Protein AF-A0A9P7HJM8-F1 (afdb_monomer)

Foldseek 3Di:
DDPDPPQPKDKDKAFQQFFPDPVLVVVLCCVQQNPPQWDWDDDPRTIIIIGRPDDRPDSLVSCVVSVRGHNDDPPPPD

Structure (mmCIF, N/CA/C/O backbone):
data_AF-A0A9P7HJM8-F1
#
_entry.id   AF-A0A9P7HJM8-F1
#
loop_
_atom_site.group_PDB
_atom_site.id
_atom_site.type_symbol
_atom_site.label_atom_id
_atom_site.label_alt_id
_atom_site.label_comp_id
_atom_site.label_asym_id
_atom_site.label_entity_id
_atom_site.label_seq_id
_atom_site.pdbx_PDB_ins_code
_atom_site.Cartn_x
_atom_site.Cartn_y
_atom_site.Cartn_z
_atom_site.occupancy
_atom_site.B_iso_or_equiv
_atom_site.auth_seq_id
_atom_site.auth_comp_id
_atom_site.auth_asym_id
_atom_site.auth_atom_id
_atom_site.pdbx_PDB_model_num
ATOM 1 N N . MET A 1 1 ? 21.504 -27.600 -12.455 1.00 37.91 1 MET A N 1
ATOM 2 C CA . MET A 1 1 ? 20.682 -27.063 -11.346 1.00 37.91 1 MET A CA 1
ATOM 3 C C . MET A 1 1 ? 20.508 -25.568 -11.564 1.00 37.91 1 MET A C 1
ATOM 5 O O . MET A 1 1 ? 21.354 -24.791 -11.141 1.00 37.91 1 MET A O 1
ATOM 9 N N . GLY A 1 2 ? 19.474 -25.168 -12.308 1.00 43.38 2 GLY A N 1
ATOM 10 C CA . GLY A 1 2 ? 19.128 -23.755 -12.450 1.00 43.38 2 GLY A CA 1
ATOM 11 C C . GLY A 1 2 ? 18.490 -23.297 -11.149 1.00 43.38 2 GLY A C 1
ATOM 12 O O . GLY A 1 2 ? 17.378 -23.712 -10.840 1.00 43.38 2 GLY A O 1
ATOM 13 N N . LYS A 1 3 ? 19.214 -22.516 -10.346 1.00 47.19 3 LYS A N 1
ATOM 14 C CA . LYS A 1 3 ? 18.595 -21.775 -9.250 1.00 47.19 3 LYS A CA 1
ATOM 15 C C . LYS A 1 3 ? 17.634 -20.796 -9.916 1.00 47.19 3 LYS A C 1
ATOM 17 O O . LYS A 1 3 ? 18.099 -19.871 -10.576 1.00 47.19 3 LYS A O 1
ATOM 22 N N . SER A 1 4 ? 16.328 -21.030 -9.804 1.00 56.47 4 SER A N 1
ATOM 23 C CA . SER A 1 4 ? 15.333 -20.011 -10.137 1.00 56.47 4 SER A CA 1
ATOM 24 C C . SER A 1 4 ? 15.763 -18.718 -9.442 1.00 56.47 4 SER A C 1
ATOM 26 O O . SER A 1 4 ? 16.135 -18.790 -8.261 1.00 56.47 4 SE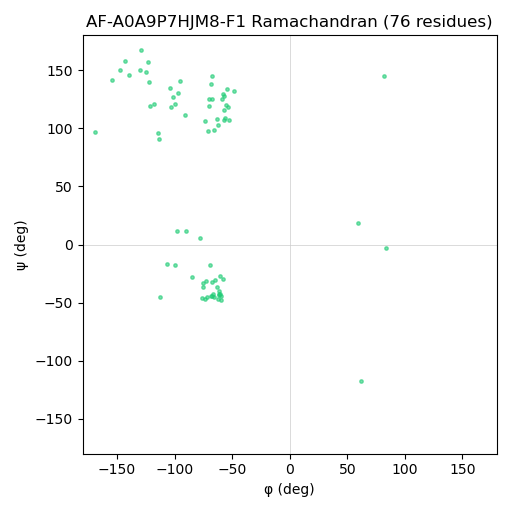R A O 1
ATOM 28 N N . PRO A 1 5 ? 15.796 -17.565 -10.131 1.00 49.59 5 PRO A N 1
ATOM 29 C CA . PRO A 1 5 ? 16.078 -16.311 -9.456 1.00 49.59 5 PRO A CA 1
ATOM 30 C C . PRO A 1 5 ? 15.057 -16.196 -8.325 1.00 49.59 5 PRO A C 1
ATOM 32 O O . PRO A 1 5 ? 13.854 -16.281 -8.568 1.00 49.59 5 PRO A O 1
ATOM 35 N N . LYS A 1 6 ? 15.527 -16.107 -7.073 1.00 53.00 6 LYS A N 1
ATOM 36 C CA . LYS A 1 6 ? 14.660 -15.683 -5.975 1.00 53.00 6 LYS A CA 1
ATOM 37 C C . LYS A 1 6 ? 14.153 -14.318 -6.414 1.00 53.00 6 LYS A C 1
ATOM 39 O O . LYS A 1 6 ? 14.950 -13.387 -6.477 1.00 53.00 6 LYS A O 1
ATOM 44 N N . ALA A 1 7 ? 12.886 -14.232 -6.808 1.00 57.16 7 ALA A N 1
ATOM 45 C CA . ALA A 1 7 ? 12.231 -12.948 -6.941 1.00 57.16 7 ALA A CA 1
ATOM 46 C C . ALA A 1 7 ? 12.376 -12.297 -5.565 1.00 57.16 7 ALA A C 1
ATOM 48 O O . ALA A 1 7 ? 11.863 -12.820 -4.575 1.00 57.16 7 ALA A O 1
ATOM 49 N N . TYR A 1 8 ? 13.211 -11.266 -5.477 1.00 66.00 8 TYR A N 1
ATOM 50 C CA . TYR A 1 8 ? 13.318 -10.472 -4.268 1.00 66.00 8 TYR A CA 1
ATOM 51 C C . TYR A 1 8 ? 12.016 -9.688 -4.211 1.00 66.00 8 TYR A C 1
ATOM 53 O O . TYR A 1 8 ? 11.828 -8.734 -4.954 1.00 66.00 8 TYR A O 1
ATOM 61 N N . SER A 1 9 ? 11.065 -10.202 -3.440 1.00 78.00 9 SER A N 1
ATOM 62 C CA . SER A 1 9 ? 9.797 -9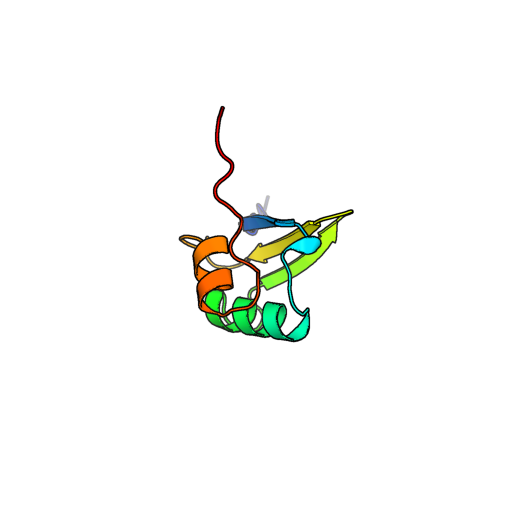.543 -3.195 1.00 78.00 9 SER A CA 1
ATOM 63 C C . SER A 1 9 ? 9.845 -8.891 -1.822 1.00 78.00 9 SER A C 1
ATOM 65 O O . SER A 1 9 ? 10.161 -9.565 -0.839 1.00 78.00 9 SER A O 1
ATOM 67 N N . TRP A 1 10 ? 9.539 -7.600 -1.752 1.00 86.19 10 TRP A N 1
ATOM 68 C CA . TRP A 1 10 ? 9.511 -6.849 -0.497 1.00 86.19 10 TRP A CA 1
ATOM 69 C C . TRP A 1 10 ? 8.073 -6.637 -0.057 1.00 86.19 10 TRP A C 1
ATOM 71 O O . TRP A 1 10 ? 7.293 -6.014 -0.774 1.00 86.19 10 TRP A O 1
ATOM 81 N N . GLU A 1 11 ? 7.730 -7.167 1.113 1.00 88.38 11 GLU A N 1
ATOM 82 C CA . GLU A 1 11 ? 6.387 -7.099 1.682 1.00 88.38 11 GLU A CA 1
ATOM 83 C C . GLU A 1 11 ? 6.329 -6.066 2.807 1.00 88.38 11 GLU A C 1
ATOM 85 O O . GLU A 1 11 ? 7.170 -6.055 3.708 1.00 88.38 11 GLU A O 1
ATOM 90 N N . HIS A 1 12 ? 5.289 -5.237 2.804 1.00 87.69 12 HIS A N 1
ATOM 91 C CA . HIS A 1 12 ? 5.018 -4.289 3.883 1.00 87.69 12 HIS A CA 1
ATOM 92 C C . HIS A 1 12 ? 3.636 -4.534 4.454 1.00 87.69 12 HIS A C 1
ATOM 94 O O . HIS A 1 12 ? 2.700 -4.769 3.710 1.00 87.69 12 HIS A O 1
ATOM 100 N N . LYS A 1 13 ? 3.477 -4.447 5.774 1.00 90.25 13 LYS A N 1
ATOM 101 C CA . LYS A 1 13 ? 2.169 -4.613 6.419 1.00 90.25 13 LYS A CA 1
ATOM 102 C C . LYS A 1 13 ? 1.572 -3.252 6.734 1.00 90.25 13 LYS A C 1
ATOM 104 O O . LYS A 1 13 ? 2.158 -2.480 7.487 1.00 90.25 13 LYS A O 1
ATOM 109 N N . ILE A 1 14 ? 0.398 -2.981 6.177 1.00 90.50 14 ILE A N 1
ATOM 110 C CA . ILE A 1 14 ? -0.346 -1.743 6.388 1.00 90.50 14 ILE A CA 1
ATOM 111 C C . ILE A 1 14 ? -1.681 -2.098 7.039 1.00 90.50 14 ILE A C 1
ATOM 113 O O . ILE A 1 14 ? -2.469 -2.817 6.431 1.00 90.50 14 ILE A O 1
ATOM 117 N N . PRO A 1 15 ? -2.003 -1.587 8.234 1.00 91.81 15 PRO A N 1
ATOM 118 C CA . PRO A 1 15 ? -3.316 -1.802 8.823 1.00 91.81 15 PRO A CA 1
ATOM 119 C C . PRO A 1 15 ? -4.437 -1.307 7.901 1.00 91.81 15 PRO A C 1
ATOM 121 O O . PRO A 1 15 ? -4.460 -0.148 7.481 1.00 91.81 15 PRO A O 1
ATOM 124 N N . ARG A 1 16 ? -5.422 -2.165 7.625 1.00 89.50 16 ARG A N 1
ATOM 125 C CA . ARG A 1 16 ? -6.556 -1.868 6.738 1.00 89.50 16 ARG A CA 1
ATOM 126 C C . ARG A 1 16 ? -7.360 -0.647 7.191 1.00 89.50 16 ARG A C 1
ATOM 128 O O . ARG A 1 16 ? -7.912 0.060 6.351 1.00 89.50 16 ARG A O 1
ATOM 135 N N . GLY A 1 17 ? -7.394 -0.379 8.499 1.00 90.25 17 GLY A N 1
ATOM 136 C CA . GLY A 1 17 ? -8.055 0.793 9.088 1.00 90.25 17 GLY A CA 1
ATOM 137 C C . GLY A 1 17 ? -7.376 2.139 8.783 1.00 90.25 17 GLY A C 1
ATOM 138 O O . GLY A 1 17 ? -8.011 3.192 8.921 1.00 90.25 17 GLY A O 1
ATOM 139 N N . LEU A 1 18 ? -6.109 2.118 8.347 1.00 91.31 18 LEU A N 1
ATOM 140 C CA . LEU A 1 18 ? -5.394 3.308 7.877 1.00 91.31 18 LEU A CA 1
ATOM 141 C C . LEU A 1 18 ? -5.675 3.601 6.404 1.00 91.31 18 LEU A C 1
ATOM 143 O O . LEU A 1 18 ? -5.631 4.762 6.004 1.00 91.31 18 LEU A O 1
ATOM 147 N N . VAL A 1 19 ? -5.984 2.578 5.610 1.00 91.88 19 VAL A N 1
ATOM 148 C CA . VAL A 1 19 ? -6.248 2.702 4.173 1.00 91.88 19 VAL A CA 1
ATOM 149 C C . VAL A 1 19 ? -7.570 3.426 3.967 1.00 91.88 19 VAL A C 1
ATOM 151 O O . VAL A 1 19 ? -8.619 2.965 4.423 1.00 91.88 19 VAL A O 1
ATOM 154 N N . LYS A 1 20 ? -7.514 4.579 3.294 1.00 89.56 20 LYS A N 1
ATOM 155 C CA . LYS A 1 20 ? -8.696 5.422 3.073 1.00 89.56 20 LYS A CA 1
ATOM 156 C C . LYS A 1 20 ? -9.595 4.840 1.994 1.00 89.56 20 LYS A C 1
ATOM 158 O O . LYS A 1 20 ? -10.802 4.755 2.189 1.00 89.56 20 LYS A O 1
ATOM 163 N N . ASP A 1 21 ? -8.989 4.427 0.888 1.00 90.44 21 ASP A N 1
ATOM 164 C CA . ASP A 1 21 ? -9.681 3.911 -0.283 1.00 90.44 21 ASP A CA 1
ATOM 165 C C . ASP A 1 21 ? -8.754 2.976 -1.078 1.00 90.44 21 ASP A C 1
ATOM 167 O O . ASP A 1 21 ? -7.550 3.222 -1.174 1.00 90.44 21 ASP A O 1
ATOM 171 N N . GLY A 1 22 ? -9.308 1.891 -1.625 1.00 87.31 22 GLY A N 1
ATOM 172 C CA . GLY A 1 22 ? -8.535 0.883 -2.358 1.00 87.31 22 GLY A CA 1
ATOM 173 C C . GLY A 1 22 ? -8.054 1.354 -3.734 1.00 87.31 22 GLY A C 1
ATOM 174 O O . GLY A 1 22 ? -6.970 0.965 -4.166 1.00 87.31 22 GLY A O 1
ATOM 175 N N . VAL A 1 23 ? -8.812 2.229 -4.403 1.00 91.25 23 VAL A N 1
ATOM 176 C CA . VAL A 1 23 ? -8.425 2.826 -5.690 1.00 91.25 23 VAL A CA 1
ATOM 177 C C . VAL A 1 23 ? -7.298 3.830 -5.472 1.00 91.25 23 VAL A C 1
ATOM 179 O O . VAL A 1 23 ? -6.297 3.786 -6.184 1.00 91.25 23 VAL A O 1
ATOM 182 N N . ILE A 1 24 ? -7.412 4.687 -4.450 1.00 92.44 24 ILE A N 1
ATOM 183 C CA . ILE A 1 24 ? -6.344 5.639 -4.096 1.00 92.44 24 ILE A CA 1
ATOM 184 C C . ILE A 1 24 ? -5.066 4.886 -3.704 1.00 92.44 24 ILE A C 1
ATOM 186 O O . ILE A 1 24 ? -3.983 5.246 -4.159 1.00 92.44 24 ILE A O 1
ATOM 190 N N . LEU A 1 25 ? -5.183 3.808 -2.919 1.00 92.62 25 LEU A N 1
ATOM 191 C CA . LEU A 1 25 ? -4.040 2.962 -2.579 1.00 92.62 25 LEU A CA 1
ATOM 192 C C . LEU A 1 25 ? -3.389 2.353 -3.823 1.00 92.62 25 LEU A C 1
ATOM 194 O O . LEU A 1 25 ? -2.173 2.423 -3.958 1.00 92.62 25 LEU A O 1
ATOM 198 N N . HIS A 1 26 ? -4.176 1.780 -4.735 1.00 92.38 26 HIS A N 1
ATOM 199 C CA . HIS A 1 26 ? -3.640 1.200 -5.964 1.00 92.38 26 HIS A CA 1
ATOM 200 C C . HIS A 1 26 ? -2.891 2.240 -6.807 1.00 92.38 26 HIS A C 1
ATOM 202 O O . HIS A 1 26 ? -1.788 1.962 -7.272 1.00 92.38 26 HIS A O 1
ATOM 208 N N . ASN A 1 27 ? -3.453 3.442 -6.961 1.00 92.88 27 ASN A N 1
ATOM 209 C CA . ASN A 1 27 ? -2.808 4.525 -7.702 1.00 92.88 27 ASN A CA 1
ATOM 210 C C . ASN A 1 27 ? -1.482 4.934 -7.052 1.00 92.88 27 ASN A C 1
ATOM 212 O O . ASN A 1 27 ? -0.466 4.977 -7.738 1.00 92.88 27 ASN A O 1
ATOM 216 N N . ALA A 1 28 ? -1.464 5.129 -5.731 1.00 92.88 28 ALA A N 1
ATOM 217 C CA . ALA A 1 28 ? -0.243 5.471 -5.009 1.00 92.88 28 ALA A CA 1
ATOM 218 C C . ALA A 1 28 ? 0.831 4.378 -5.138 1.00 92.88 28 ALA A C 1
ATOM 220 O O . ALA A 1 28 ? 1.990 4.674 -5.411 1.00 92.88 28 ALA A O 1
ATOM 221 N N . LEU A 1 29 ? 0.460 3.099 -5.012 1.00 91.75 29 LEU A N 1
ATOM 222 C CA . LEU A 1 29 ? 1.389 1.984 -5.229 1.00 91.75 29 LEU A CA 1
ATOM 223 C C . LEU A 1 29 ? 1.903 1.946 -6.677 1.00 91.75 29 LEU A C 1
ATOM 225 O O . LEU A 1 29 ? 3.077 1.660 -6.897 1.00 91.75 29 LEU A O 1
ATOM 229 N N . SER A 1 30 ? 1.059 2.280 -7.657 1.00 91.81 30 SER A N 1
ATOM 230 C CA . SER A 1 30 ? 1.465 2.382 -9.060 1.00 91.81 30 SER A CA 1
ATOM 231 C C . SER A 1 30 ? 2.426 3.541 -9.318 1.00 91.81 30 SER A C 1
ATOM 233 O O . SER A 1 30 ? 3.277 3.411 -10.194 1.00 91.81 30 SER A O 1
ATOM 235 N N . GLU A 1 31 ? 2.319 4.653 -8.591 1.00 90.81 31 GLU A N 1
ATOM 236 C CA . GLU A 1 31 ? 3.281 5.758 -8.683 1.00 90.81 31 GLU A CA 1
ATOM 237 C C . GLU A 1 31 ? 4.605 5.433 -7.981 1.00 90.81 31 GLU A C 1
ATOM 239 O O . GLU A 1 31 ? 5.668 5.776 -8.494 1.00 90.81 31 GLU A O 1
ATOM 244 N N . ILE A 1 32 ? 4.558 4.719 -6.852 1.00 88.81 32 ILE A N 1
ATOM 245 C CA . ILE A 1 32 ? 5.747 4.348 -6.070 1.00 88.81 32 ILE A CA 1
ATOM 246 C C . ILE A 1 32 ? 6.549 3.237 -6.760 1.00 88.81 32 ILE A C 1
ATOM 248 O O . ILE A 1 32 ? 7.771 3.325 -6.860 1.00 88.81 32 ILE A O 1
ATOM 252 N N . TYR A 1 33 ? 5.879 2.182 -7.228 1.00 87.31 33 TYR A N 1
ATOM 253 C CA . TYR A 1 33 ? 6.533 0.990 -7.779 1.00 87.31 33 TYR A CA 1
ATOM 254 C C . TYR A 1 33 ? 6.576 0.955 -9.309 1.00 87.31 33 TYR A C 1
ATOM 256 O O . TYR A 1 33 ? 7.341 0.190 -9.900 1.00 87.31 33 TYR A O 1
ATOM 264 N N . GLY A 1 34 ? 5.752 1.763 -9.971 1.00 86.56 34 GLY A N 1
ATOM 265 C CA . GLY A 1 34 ? 5.455 1.607 -11.388 1.00 86.56 34 GLY A CA 1
ATOM 266 C C . GLY A 1 34 ? 4.376 0.549 -11.628 1.00 86.56 34 GLY A C 1
ATOM 267 O O . GLY A 1 34 ? 4.279 -0.470 -10.935 1.00 86.56 34 GLY A O 1
ATOM 268 N N . SER A 1 35 ? 3.545 0.798 -12.638 1.00 84.75 35 SER A N 1
ATOM 269 C CA . SER A 1 35 ? 2.434 -0.086 -12.991 1.00 84.75 35 SER A CA 1
ATOM 270 C C . SER A 1 35 ? 2.929 -1.502 -13.317 1.00 84.75 35 SER A C 1
ATOM 272 O O . SER A 1 35 ? 3.849 -1.675 -14.115 1.00 84.75 35 SER A O 1
ATOM 274 N N . GLY A 1 36 ? 2.323 -2.514 -12.689 1.00 85.12 36 GLY A N 1
ATOM 275 C CA . GLY A 1 36 ? 2.658 -3.930 -12.892 1.00 85.12 36 GLY A CA 1
ATOM 276 C C . GLY A 1 36 ? 3.839 -4.461 -12.070 1.00 85.12 36 GLY A C 1
ATOM 277 O O . GLY A 1 36 ? 4.097 -5.661 -12.107 1.00 85.12 36 GLY A O 1
ATOM 278 N N . ASN A 1 37 ? 4.519 -3.615 -11.290 1.00 89.38 37 ASN A N 1
ATOM 279 C CA . ASN A 1 37 ? 5.674 -4.018 -10.473 1.00 89.38 37 ASN A CA 1
ATOM 280 C C . ASN A 1 37 ? 5.326 -4.295 -9.005 1.00 89.38 37 ASN A C 1
ATOM 282 O O . ASN A 1 37 ? 6.222 -4.433 -8.167 1.00 89.38 37 ASN A O 1
ATOM 286 N N . PHE A 1 38 ? 4.035 -4.375 -8.693 1.00 91.19 38 PHE A N 1
ATOM 287 C CA . PHE A 1 38 ? 3.542 -4.656 -7.357 1.00 91.19 38 PHE A CA 1
ATOM 288 C C . PHE A 1 38 ? 2.289 -5.529 -7.388 1.00 91.19 38 PHE A C 1
ATOM 290 O O . PHE A 1 38 ? 1.546 -5.559 -8.370 1.00 91.19 38 PHE A O 1
ATOM 297 N N . ALA A 1 39 ? 2.042 -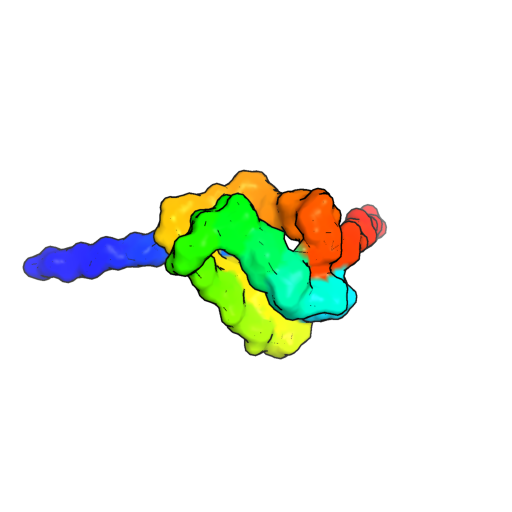6.204 -6.275 1.00 90.81 39 ALA A N 1
ATOM 298 C CA . ALA A 1 39 ? 0.761 -6.795 -5.922 1.00 90.81 39 ALA A CA 1
ATOM 299 C C . ALA A 1 39 ? 0.388 -6.338 -4.510 1.00 90.81 39 ALA A C 1
ATOM 301 O O . ALA A 1 39 ? 1.220 -5.785 -3.794 1.00 90.81 39 ALA A O 1
ATOM 302 N N . TYR A 1 40 ? -0.856 -6.546 -4.098 1.00 90.75 40 TYR A N 1
ATOM 303 C CA . TYR A 1 40 ? -1.204 -6.470 -2.687 1.00 90.75 40 TYR A CA 1
ATOM 304 C C . TYR A 1 40 ? -2.320 -7.450 -2.361 1.00 90.75 40 TYR A C 1
ATOM 306 O O . TYR A 1 40 ? -3.175 -7.737 -3.199 1.00 90.75 40 TYR A O 1
ATOM 314 N N . GLU A 1 41 ? -2.316 -7.934 -1.128 1.00 92.44 41 GLU A N 1
ATOM 315 C CA . GLU A 1 41 ? -3.329 -8.843 -0.605 1.00 92.44 41 GLU A CA 1
ATOM 316 C C . GLU A 1 41 ? -3.862 -8.356 0.743 1.00 92.44 41 GLU A C 1
ATOM 318 O O . GLU A 1 41 ? -3.165 -7.688 1.507 1.00 92.44 41 GLU A O 1
ATOM 323 N N . GLU A 1 42 ? -5.122 -8.667 1.040 1.00 91.19 42 GLU A N 1
ATOM 324 C CA . GLU A 1 42 ? -5.717 -8.407 2.351 1.00 91.19 42 GLU A CA 1
ATOM 325 C C . GLU A 1 42 ? -5.521 -9.638 3.248 1.00 91.19 42 GLU A C 1
ATOM 327 O O . GLU A 1 42 ? -6.121 -10.689 3.030 1.00 91.19 42 GLU A O 1
ATOM 332 N N . VAL A 1 43 ? -4.685 -9.502 4.280 1.00 91.00 43 VAL A N 1
ATOM 333 C CA . VAL A 1 43 ? -4.365 -10.558 5.250 1.00 91.00 43 VAL A CA 1
ATOM 334 C C . VAL A 1 43 ? -4.891 -10.156 6.623 1.00 91.00 43 VAL A C 1
ATOM 336 O O . VAL A 1 43 ? -4.257 -9.416 7.388 1.00 91.00 43 VAL A O 1
ATOM 339 N N . GLY A 1 44 ? -6.086 -10.651 6.947 1.00 90.81 44 GLY A N 1
ATOM 340 C CA . GLY A 1 44 ? -6.783 -10.314 8.185 1.00 90.81 44 GLY A CA 1
ATOM 341 C C . GLY A 1 44 ? -7.101 -8.819 8.253 1.00 90.81 44 GLY A C 1
ATOM 342 O O . GLY A 1 44 ? -7.844 -8.300 7.431 1.00 90.81 44 GLY A O 1
ATOM 343 N N . ALA A 1 45 ? -6.534 -8.121 9.239 1.00 91.06 45 ALA A N 1
ATOM 344 C CA . ALA A 1 45 ? -6.722 -6.680 9.421 1.00 91.06 45 ALA A CA 1
ATOM 345 C C . ALA A 1 45 ? -5.678 -5.818 8.684 1.00 91.06 45 ALA A C 1
ATOM 347 O O . ALA A 1 45 ? -5.581 -4.621 8.954 1.00 91.06 45 ALA A O 1
ATOM 348 N N . ASN A 1 46 ? -4.879 -6.404 7.789 1.00 92.56 46 ASN A N 1
ATOM 349 C CA . ASN A 1 46 ? -3.794 -5.716 7.093 1.00 92.56 46 ASN A CA 1
ATOM 350 C C . ASN A 1 46 ? -3.940 -5.834 5.578 1.00 92.56 46 ASN A C 1
ATOM 352 O O . ASN A 1 46 ? -4.392 -6.855 5.075 1.00 92.56 46 ASN A O 1
ATOM 356 N N . ILE A 1 47 ? -3.487 -4.812 4.864 1.00 92.75 47 ILE A N 1
ATOM 357 C CA . ILE A 1 47 ? -3.128 -4.886 3.454 1.00 92.75 47 ILE A CA 1
ATOM 358 C C . ILE A 1 47 ? -1.618 -5.091 3.377 1.00 92.75 47 ILE A C 1
ATOM 360 O O . ILE A 1 47 ? -0.861 -4.363 4.025 1.00 92.75 47 ILE A O 1
ATOM 364 N N . VAL A 1 48 ? -1.191 -6.077 2.598 1.00 92.06 48 VAL A N 1
ATOM 365 C CA . VAL A 1 48 ? 0.211 -6.423 2.392 1.00 92.06 48 VAL A CA 1
ATOM 366 C C . VAL A 1 48 ? 0.590 -6.146 0.942 1.00 92.06 48 VAL A C 1
ATOM 368 O O . VAL A 1 48 ? 0.383 -7.009 0.093 1.00 92.06 48 VAL A O 1
ATOM 371 N N . PRO A 1 49 ? 1.077 -4.938 0.610 1.00 91.12 49 PRO A N 1
ATOM 372 C CA . PRO A 1 49 ? 1.724 -4.701 -0.670 1.00 91.12 49 PRO A CA 1
ATOM 373 C C . PRO A 1 49 ? 3.066 -5.426 -0.772 1.00 91.12 49 PRO A C 1
ATOM 375 O O . PRO A 1 49 ? 3.879 -5.404 0.156 1.00 91.12 49 PRO A O 1
ATOM 378 N N . THR A 1 50 ? 3.290 -6.005 -1.945 1.00 89.88 50 THR A N 1
ATOM 379 C CA . THR A 1 50 ? 4.490 -6.730 -2.346 1.00 89.88 50 THR A CA 1
ATOM 380 C C . THR A 1 50 ? 5.089 -6.054 -3.574 1.00 89.88 50 THR A C 1
ATOM 382 O O . THR A 1 50 ? 4.438 -5.989 -4.616 1.00 89.88 50 THR A O 1
ATOM 385 N N . ALA A 1 51 ? 6.325 -5.568 -3.473 1.00 88.94 51 ALA A N 1
ATOM 386 C CA . ALA A 1 51 ? 7.076 -4.993 -4.591 1.00 88.94 51 ALA A CA 1
ATOM 387 C C . ALA A 1 51 ? 7.998 -6.041 -5.225 1.00 88.94 51 ALA A C 1
ATOM 389 O O . ALA A 1 51 ? 8.610 -6.818 -4.494 1.00 88.94 51 ALA A O 1
ATOM 390 N N . PHE A 1 52 ? 8.127 -6.059 -6.556 1.00 85.56 52 PHE A N 1
ATOM 391 C CA . PHE A 1 52 ? 8.897 -7.090 -7.277 1.00 85.56 52 PHE A CA 1
ATOM 392 C C . PHE A 1 52 ? 10.244 -6.625 -7.848 1.00 85.56 52 PHE A C 1
ATOM 394 O O . PHE A 1 52 ? 11.058 -7.469 -8.224 1.00 85.56 52 PHE A O 1
ATOM 401 N N . LEU A 1 53 ? 10.474 -5.311 -7.962 1.00 81.06 53 LEU A N 1
ATOM 402 C CA . LEU A 1 53 ? 11.668 -4.758 -8.619 1.00 81.06 53 LEU A CA 1
ATOM 403 C C . LEU A 1 53 ? 12.624 -4.032 -7.671 1.00 81.06 53 LEU A C 1
ATOM 405 O O . LEU A 1 53 ? 13.831 -4.248 -7.755 1.00 81.06 53 LEU A O 1
ATOM 409 N N . GLU A 1 54 ? 12.101 -3.185 -6.784 1.00 79.62 54 GLU A N 1
ATOM 410 C CA . GLU A 1 54 ? 12.905 -2.378 -5.865 1.00 79.62 54 GLU A CA 1
ATOM 411 C C . GLU A 1 54 ? 12.269 -2.328 -4.470 1.00 79.62 54 GLU A C 1
ATOM 413 O O . GLU A 1 54 ? 11.043 -2.324 -4.325 1.00 79.62 54 GLU A O 1
ATOM 418 N N . GLU A 1 55 ? 13.121 -2.274 -3.444 1.00 79.38 55 GLU A N 1
ATOM 419 C CA . GLU A 1 55 ? 12.710 -2.022 -2.066 1.00 79.38 55 GLU A CA 1
ATOM 420 C C . GLU A 1 55 ? 12.253 -0.560 -1.904 1.00 79.38 55 GLU A C 1
ATOM 422 O O . GLU A 1 55 ? 13.021 0.364 -2.191 1.00 79.38 55 GLU A O 1
ATOM 427 N N . PRO A 1 56 ? 11.033 -0.296 -1.411 1.00 72.75 56 PRO A N 1
ATOM 428 C CA . PRO A 1 56 ? 10.586 1.072 -1.175 1.00 72.75 56 PRO A CA 1
ATOM 429 C C . PRO A 1 56 ? 11.385 1.721 -0.038 1.00 72.75 56 PRO A C 1
ATOM 431 O O . PRO A 1 56 ? 11.387 1.241 1.093 1.00 72.75 56 PRO A O 1
ATOM 434 N N . LYS A 1 57 ? 11.990 2.884 -0.312 1.00 74.69 57 LYS A N 1
ATOM 435 C CA . LYS A 1 57 ? 12.804 3.630 0.669 1.00 74.69 57 LYS A CA 1
ATOM 436 C C . LYS A 1 57 ? 12.056 4.070 1.932 1.00 74.69 57 LYS A C 1
ATOM 438 O O . LYS A 1 57 ? 12.691 4.212 2.966 1.00 74.69 57 LYS A O 1
ATOM 443 N N . ASP A 1 58 ? 10.743 4.273 1.852 1.00 84.69 58 ASP A N 1
ATOM 444 C CA . ASP A 1 58 ? 9.824 4.366 2.996 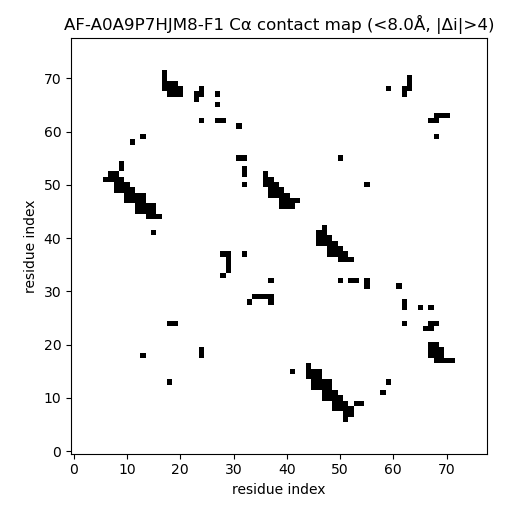1.00 84.69 58 ASP A CA 1
ATOM 445 C C . ASP A 1 58 ? 8.390 4.331 2.443 1.00 84.69 58 ASP A C 1
ATOM 447 O O . ASP A 1 58 ? 7.885 5.328 1.914 1.00 84.69 58 ASP A O 1
ATOM 451 N N . LEU A 1 59 ? 7.760 3.152 2.435 1.00 87.44 59 LEU A N 1
ATOM 452 C CA . LEU A 1 59 ? 6.443 2.989 1.813 1.00 87.44 59 LEU A CA 1
ATOM 453 C C . LEU A 1 59 ? 5.360 3.776 2.559 1.00 87.44 59 LEU A C 1
ATOM 455 O O . LEU A 1 59 ? 4.521 4.415 1.930 1.00 87.44 59 LEU A O 1
ATOM 459 N N . LEU A 1 60 ? 5.370 3.747 3.894 1.00 89.25 60 LEU A N 1
ATOM 460 C CA . LEU A 1 60 ? 4.328 4.390 4.694 1.00 89.25 60 LEU A CA 1
ATOM 461 C C . LEU A 1 60 ? 4.363 5.907 4.515 1.00 89.25 60 LEU A C 1
ATOM 463 O O . LEU A 1 60 ? 3.316 6.508 4.280 1.00 89.25 60 LEU A O 1
ATOM 467 N N . ALA A 1 61 ? 5.548 6.522 4.556 1.00 89.06 61 ALA A N 1
ATOM 468 C CA . ALA A 1 61 ? 5.681 7.961 4.347 1.00 89.06 61 ALA A CA 1
ATOM 469 C C . ALA A 1 61 ? 5.194 8.392 2.954 1.00 89.06 61 ALA A C 1
ATOM 471 O O . ALA A 1 61 ? 4.506 9.407 2.822 1.00 89.06 61 ALA A O 1
ATOM 472 N N . GLN A 1 62 ? 5.497 7.605 1.917 1.00 90.69 62 GLN A N 1
ATOM 473 C CA . GLN A 1 62 ? 5.021 7.877 0.561 1.00 90.69 62 GLN A CA 1
ATOM 474 C C . GLN A 1 62 ? 3.505 7.713 0.443 1.00 90.69 62 GLN A C 1
ATOM 476 O O . GLN A 1 62 ? 2.843 8.600 -0.078 1.00 90.69 62 GLN A O 1
ATOM 481 N N . LEU A 1 63 ? 2.920 6.656 1.006 1.00 91.69 63 LEU A N 1
ATOM 482 C CA . LEU A 1 63 ? 1.465 6.473 0.991 1.00 91.69 63 LEU A CA 1
ATOM 483 C C . LEU A 1 63 ? 0.712 7.556 1.779 1.00 91.69 63 LEU A C 1
ATOM 485 O O . LEU A 1 63 ? -0.421 7.888 1.430 1.00 91.69 63 LEU A O 1
ATOM 489 N N . VAL A 1 64 ? 1.318 8.121 2.828 1.00 91.62 64 VAL A N 1
ATOM 490 C CA . VAL A 1 64 ? 0.777 9.301 3.524 1.00 91.62 64 VAL A CA 1
ATOM 491 C C . VAL A 1 64 ? 0.842 10.533 2.622 1.00 91.62 64 VAL A C 1
ATOM 493 O O . VAL A 1 64 ? -0.141 11.269 2.531 1.00 91.62 64 VAL A O 1
ATOM 496 N N . LYS A 1 65 ? 1.969 10.746 1.934 1.00 90.94 65 LYS A N 1
ATOM 497 C CA . LYS A 1 65 ? 2.160 11.859 0.993 1.00 90.94 65 LYS A CA 1
ATOM 498 C C . LYS A 1 65 ? 1.158 11.804 -0.165 1.00 90.94 65 LYS A C 1
ATOM 500 O O . LYS A 1 65 ? 0.546 12.821 -0.472 1.00 90.94 65 LYS A O 1
ATOM 505 N N . GLU A 1 66 ? 0.928 10.614 -0.715 1.00 90.12 66 GLU A N 1
ATOM 506 C CA . GLU A 1 66 ? -0.058 10.342 -1.772 1.00 90.12 66 GLU A CA 1
ATOM 507 C C . GLU A 1 66 ? -1.501 10.253 -1.244 1.00 90.12 66 GLU A C 1
ATOM 509 O O . GLU A 1 66 ? -2.434 9.934 -1.978 1.00 90.12 66 GLU A O 1
ATOM 514 N N . ASN A 1 67 ? -1.715 10.5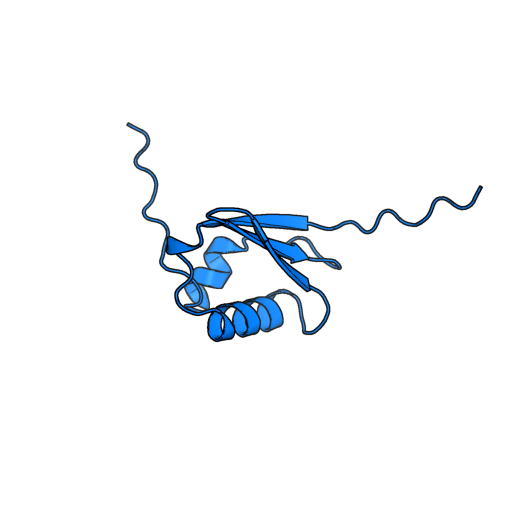30 0.049 1.00 90.44 67 ASN A N 1
ATOM 515 C CA . ASN A 1 67 ? -3.028 10.543 0.690 1.00 90.44 67 ASN A CA 1
ATOM 516 C C . ASN A 1 67 ? -3.785 9.192 0.615 1.00 90.44 67 ASN A C 1
ATOM 518 O O . ASN A 1 67 ? -4.996 9.145 0.839 1.00 90.44 67 ASN A O 1
ATOM 522 N N . ALA A 1 68 ? -3.083 8.087 0.353 1.00 92.00 68 ALA A N 1
ATOM 523 C CA . ALA A 1 68 ? -3.632 6.732 0.275 1.00 92.00 68 ALA A CA 1
ATOM 524 C C . ALA A 1 68 ? -3.955 6.141 1.652 1.00 92.00 68 ALA A C 1
ATOM 526 O O . ALA A 1 68 ? -4.92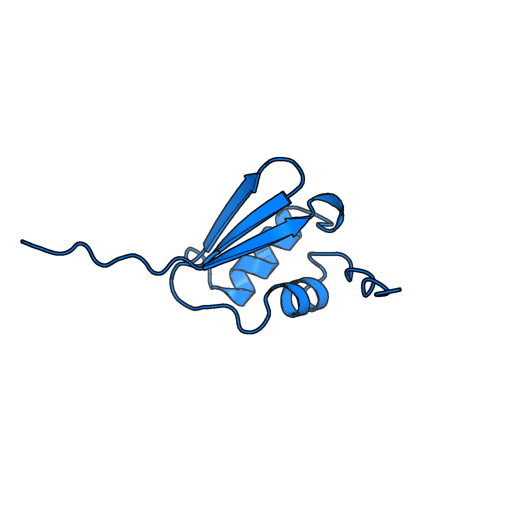9 5.396 1.820 1.00 92.00 68 ALA A O 1
ATOM 527 N N . ILE A 1 69 ? -3.160 6.504 2.658 1.00 93.00 69 ILE A N 1
ATOM 528 C CA . ILE A 1 69 ? -3.375 6.098 4.045 1.00 93.00 69 ILE A CA 1
ATOM 529 C C . ILE A 1 69 ? -3.489 7.318 4.959 1.00 93.00 69 ILE A C 1
ATOM 531 O O . ILE A 1 69 ? -3.047 8.423 4.643 1.00 93.00 69 ILE A O 1
ATOM 535 N N . LYS A 1 70 ? -4.133 7.139 6.109 1.00 90.75 70 LYS A N 1
ATOM 536 C CA . LYS A 1 70 ? -4.056 8.093 7.219 1.00 90.75 70 LYS A CA 1
ATOM 537 C C . LYS A 1 70 ? -2.634 8.071 7.768 1.00 90.75 70 LYS A C 1
ATOM 539 O O . LYS A 1 70 ? -2.028 7.002 7.818 1.00 90.75 70 LYS A O 1
ATOM 544 N N . SER A 1 71 ? -2.137 9.222 8.218 1.00 81.50 71 SER A N 1
ATOM 545 C CA . SER A 1 71 ? -0.909 9.256 9.009 1.00 81.50 71 SER A CA 1
ATOM 546 C C . SER A 1 71 ? -1.085 8.303 10.190 1.00 81.50 71 SER A C 1
ATOM 548 O O . SER A 1 71 ? -2.024 8.511 10.965 1.00 81.50 71 SER A O 1
ATOM 550 N N . PRO A 1 72 ? -0.263 7.246 10.317 1.00 69.44 72 PRO A N 1
ATOM 551 C CA . PRO A 1 72 ? -0.250 6.488 11.553 1.00 69.44 72 PRO A CA 1
ATOM 552 C C . PRO A 1 72 ? 0.113 7.484 12.656 1.00 69.44 72 PRO A C 1
ATOM 554 O O . PRO A 1 72 ? 1.092 8.223 12.520 1.00 69.44 72 PRO A O 1
ATOM 557 N N . GLU A 1 73 ? -0.710 7.585 13.702 1.00 64.12 73 GLU A N 1
ATOM 558 C CA . GLU A 1 73 ? -0.293 8.338 14.883 1.00 64.12 73 GLU A CA 1
ATOM 559 C C . GLU A 1 73 ? 1.053 7.757 15.331 1.00 64.12 73 GLU A C 1
ATOM 561 O O . GLU A 1 73 ? 1.200 6.530 15.330 1.00 64.12 73 GLU A O 1
ATOM 566 N N . PRO A 1 74 ? 2.061 8.592 15.646 1.00 56.31 74 PRO A N 1
ATOM 567 C CA . PRO A 1 74 ? 3.294 8.072 16.204 1.00 56.31 74 PRO A CA 1
ATOM 568 C C . PRO A 1 74 ? 2.904 7.309 17.464 1.00 56.31 74 PRO A C 1
ATOM 570 O O . PRO A 1 74 ? 2.352 7.896 18.396 1.00 56.31 74 PRO A O 1
ATOM 573 N N . GLU A 1 75 ? 3.128 5.996 17.454 1.00 53.72 75 GLU A N 1
ATOM 574 C CA . GLU A 1 75 ? 2.936 5.146 18.619 1.00 53.72 75 GLU A CA 1
ATOM 575 C C . GLU A 1 75 ? 3.741 5.799 19.748 1.00 53.72 75 GLU A C 1
ATOM 577 O O . GLU A 1 75 ? 4.976 5.842 19.703 1.00 53.72 75 GLU A O 1
ATOM 582 N N . LYS A 1 76 ? 3.052 6.424 20.711 1.00 47.84 76 LYS A N 1
ATOM 583 C CA . LYS A 1 76 ? 3.696 6.893 21.933 1.00 47.84 76 LYS A CA 1
ATOM 584 C C . LYS A 1 76 ? 4.217 5.632 22.606 1.00 47.84 76 LYS A C 1
ATOM 586 O O . LYS A 1 76 ? 3.438 4.863 23.159 1.00 47.84 76 LYS A O 1
ATOM 591 N N . LYS A 1 77 ? 5.522 5.394 22.487 1.00 49.97 77 LYS A N 1
ATOM 592 C CA . LYS A 1 77 ? 6.231 4.476 23.370 1.00 49.97 77 LYS A CA 1
ATOM 593 C C . LYS A 1 77 ? 6.179 5.110 24.758 1.00 49.97 77 LYS A C 1
ATOM 595 O O . LYS A 1 77 ? 6.902 6.075 24.996 1.00 49.97 77 LYS A O 1
ATOM 600 N N . ASP A 1 78 ? 5.240 4.646 25.573 1.00 47.59 78 ASP A N 1
ATOM 601 C CA . ASP A 1 78 ? 5.229 4.867 27.023 1.00 47.59 78 ASP A CA 1
ATOM 602 C C . ASP A 1 78 ? 6.436 4.161 27.667 1.00 47.5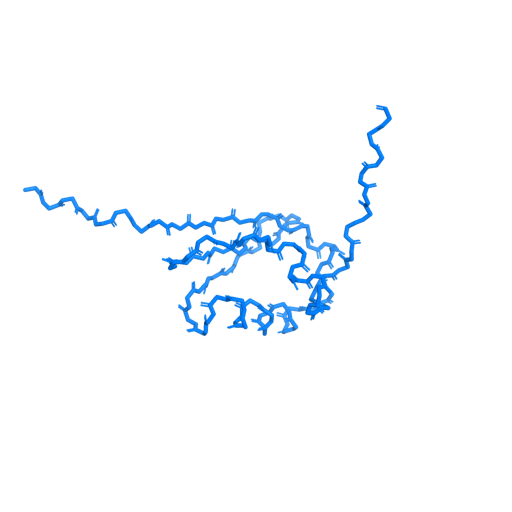9 78 ASP A C 1
ATOM 60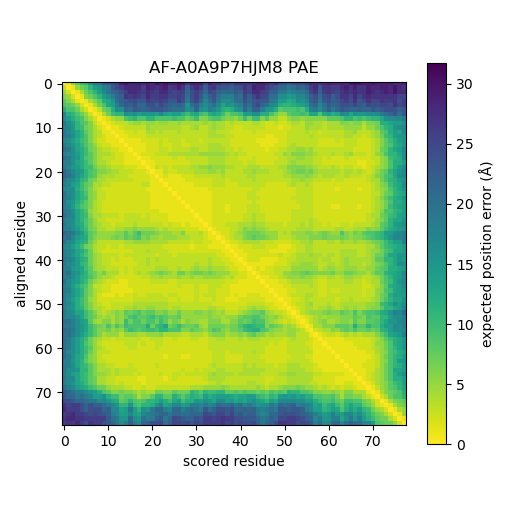4 O O . ASP A 1 78 ? 6.786 3.046 27.201 1.00 47.59 78 ASP A O 1
#

Secondary structure (DSSP, 8-state):
---------EE--EETTTB--HHHHHHHHHHHH-TTSEEEEEETTEEEEEESSS--S-HHHHHHHTTSBPPPP-----

Solvent-accessible surface area (backbone atoms only — not comparable to full-atom values): 4746 Å² total; per-residue (Å²): 135,83,77,70,78,76,75,65,62,46,74,46,86,39,55,46,89,36,48,72,41,72,66,49,34,50,53,40,50,31,70,75,58,36,79,86,32,55,52,69,46,77,60,87,68,23,35,36,42,33,27,56,80,64,77,70,94,52,57,67,65,49,32,36,73,61,61,14,28,53,75,75,72,79,79,78,82,125

Nearest PDB structures (foldseek):
  3onq-assembly1_B-2  TM=5.862E-01  e=4.208E-01  Bifidobacterium adolescentis ATCC 15703
  5jmv-assembly1_G  TM=4.205E-01  e=1.119E+00  Pyrococcus furiosus DSM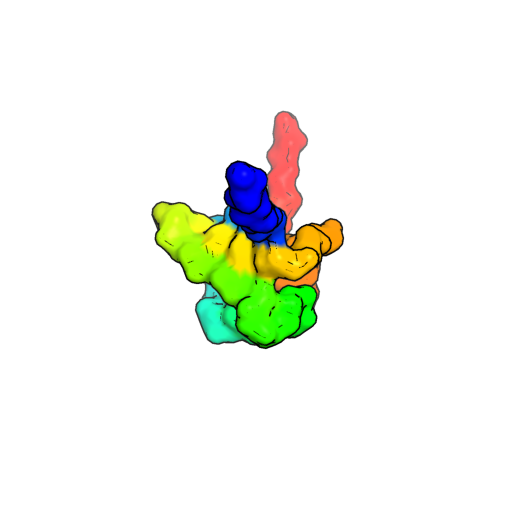 3638
  2epi-assembly1_C  TM=3.389E-01  e=3.693E-01  Methanocaldococcus jannaschii DSM 2661
  2m9k-assembly1_B  TM=4.785E-01  e=2.612E+00  Homo sapiens

pLDDT: mean 82.0, std 15.0, range [37.91, 93.0]

Sequence (78 aa):
MGKSPKAYSWEHKIPRGLVKDGVILHNALSEIYGSGNFAYEEVGANIVPTAFLEEPKDLLAQLVKENAIKSPEPEKKD

Radius of gyration: 13.87 Å; Cα contacts (8 Å, |Δi|>4): 101; chains: 1; bounding box: 30×39×40 Å

Organism: NCBI:txid221167

Mean predicted aligned error: 7.42 Å